Protein AF-A0A4S4JWQ5-F1 (afdb_monomer_lite)

Organism: NCBI:txid1218173

InterPro domains:
  IPR001017 Dehydrogenase, E1 component [PF00676] (34-112)
  IPR029061 Thiamin diphosphate-binding fold [SSF52518] (9-113)
  IPR050771 Alpha-ketoacid dehydrogenase complex E1 component [PTHR43380] (4-111)

Sequence (114 aa):
MRIQLKVIQFLDESGNLMRAAKVELTDEQLIRLYKKMLLARLYDERAIRLQRQGRIGTYPSFGGHEAAQVGSVFALKQGDWLFPYGRDLAACLAFGMDIKHALLYAMGHKEGVL

Secondary structure (DSSP, 8-state):
----PPPP--B-TTSPBPTT------HHHHHHHHHHHHHHHHHHHHHHHHHHTTSSS-----TT-HHHHHHHHHTPPTT------SSTHHHHHHHT--HHHHHHHHTT-GGG--

Structure (mmCIF, N/CA/C/O backbone):
data_AF-A0A4S4JWQ5-F1
#
_entry.id   AF-A0A4S4JWQ5-F1
#
loop_
_atom_site.group_PDB
_atom_site.id
_atom_site.type_symbol
_atom_site.label_atom_id
_atom_site.label_alt_id
_atom_site.label_comp_id
_atom_site.label_asym_id
_atom_site.label_entity_id
_atom_site.label_seq_id
_atom_site.pdbx_PDB_ins_code
_atom_site.Cartn_x
_atom_site.Cartn_y
_atom_site.Cartn_z
_atom_site.occupancy
_atom_site.B_iso_or_equiv
_atom_site.auth_seq_id
_atom_site.auth_comp_id
_atom_site.auth_asym_id
_atom_site.auth_atom_id
_atom_site.pdbx_PDB_model_num
ATOM 1 N N . MET A 1 1 ? 23.001 -23.059 12.537 1.00 57.94 1 MET A N 1
ATOM 2 C CA . MET A 1 1 ? 22.642 -23.178 11.106 1.00 57.94 1 MET A CA 1
ATOM 3 C C . MET A 1 1 ? 22.382 -21.774 10.569 1.00 57.94 1 MET A C 1
ATOM 5 O O . MET A 1 1 ? 21.493 -21.115 11.089 1.00 57.94 1 MET A O 1
ATOM 9 N N . ARG A 1 2 ? 23.204 -21.258 9.643 1.00 67.31 2 ARG A N 1
ATOM 10 C CA . ARG A 1 2 ? 23.079 -19.886 9.108 1.00 67.31 2 ARG A CA 1
ATOM 11 C C . ARG A 1 2 ? 22.335 -19.973 7.773 1.00 67.31 2 ARG A C 1
ATOM 13 O O . ARG A 1 2 ? 22.893 -20.486 6.811 1.00 67.31 2 ARG A O 1
ATOM 20 N N . ILE A 1 3 ? 21.074 -19.548 7.730 1.00 77.06 3 ILE A N 1
ATOM 21 C CA . ILE A 1 3 ? 20.318 -19.467 6.473 1.00 77.06 3 ILE A CA 1
ATOM 22 C C . ILE A 1 3 ? 20.761 -18.184 5.773 1.00 77.06 3 ILE A C 1
ATOM 24 O O . ILE A 1 3 ? 20.583 -17.092 6.309 1.00 77.06 3 ILE A O 1
ATOM 28 N N . GLN A 1 4 ? 21.383 -18.317 4.605 1.00 80.56 4 GLN A N 1
ATOM 29 C CA . GLN A 1 4 ? 21.775 -17.183 3.776 1.00 80.56 4 GLN A CA 1
ATOM 30 C C . GLN A 1 4 ? 20.653 -16.937 2.763 1.00 80.56 4 GLN A C 1
ATOM 32 O O . GLN A 1 4 ? 20.469 -17.712 1.828 1.00 80.56 4 GLN A O 1
ATOM 37 N N . LEU A 1 5 ? 19.851 -15.898 2.995 1.00 85.75 5 LEU A N 1
ATOM 38 C CA . LEU A 1 5 ? 18.771 -15.520 2.087 1.00 85.75 5 LEU A CA 1
ATOM 39 C C . LEU A 1 5 ? 19.343 -14.700 0.929 1.00 85.75 5 LEU A C 1
ATOM 41 O O . LEU A 1 5 ? 20.086 -13.742 1.141 1.00 85.75 5 LEU A O 1
ATOM 45 N N . LYS A 1 6 ? 18.981 -15.072 -0.299 1.00 89.00 6 LYS A N 1
ATOM 46 C CA . LYS A 1 6 ? 19.298 -14.292 -1.496 1.00 89.00 6 LYS A CA 1
ATOM 47 C C . LYS A 1 6 ? 18.211 -13.239 -1.700 1.00 89.00 6 LYS A C 1
ATOM 49 O O . LYS A 1 6 ? 17.052 -13.591 -1.902 1.00 89.00 6 LYS A O 1
ATOM 54 N N . VAL A 1 7 ? 18.586 -11.962 -1.670 1.00 88.56 7 VAL A N 1
ATOM 55 C CA . VAL A 1 7 ? 17.679 -10.858 -2.012 1.00 88.56 7 VAL A CA 1
ATOM 56 C C . VAL A 1 7 ? 17.470 -10.834 -3.525 1.00 88.56 7 VAL A C 1
ATOM 58 O O . VAL A 1 7 ? 18.429 -10.937 -4.292 1.00 88.56 7 VAL A O 1
ATOM 61 N N . ILE A 1 8 ? 16.213 -10.716 -3.952 1.00 90.75 8 ILE A N 1
ATOM 62 C CA . ILE A 1 8 ? 15.856 -10.495 -5.353 1.00 90.75 8 ILE A CA 1
ATOM 63 C C . ILE A 1 8 ? 15.623 -8.995 -5.533 1.00 90.75 8 ILE A C 1
ATOM 65 O O . ILE A 1 8 ? 14.754 -8.422 -4.882 1.00 90.75 8 ILE A O 1
ATOM 69 N N . GLN A 1 9 ? 16.401 -8.371 -6.415 1.00 90.88 9 GLN A N 1
ATOM 70 C CA . GLN A 1 9 ? 16.369 -6.936 -6.678 1.00 90.88 9 GLN A CA 1
ATOM 71 C C . GLN A 1 9 ? 16.354 -6.694 -8.190 1.00 90.88 9 GLN A C 1
ATOM 73 O O . GLN A 1 9 ? 17.097 -7.336 -8.931 1.00 90.88 9 GLN A O 1
ATOM 78 N N . PHE A 1 10 ? 15.477 -5.794 -8.638 1.00 93.62 10 PHE A N 1
ATOM 79 C CA . PHE A 1 10 ? 15.287 -5.465 -10.057 1.00 93.62 10 PHE A CA 1
ATOM 80 C C . PHE A 1 10 ? 15.785 -4.059 -10.414 1.00 93.62 10 PHE A C 1
ATOM 82 O O . PHE A 1 10 ? 16.170 -3.835 -11.559 1.00 93.62 10 PHE A O 1
ATOM 89 N N . LEU A 1 11 ? 15.793 -3.132 -9.451 1.00 93.75 11 LEU A N 1
ATOM 90 C CA . LEU A 1 11 ? 16.215 -1.740 -9.621 1.00 93.75 11 LEU A CA 1
ATOM 91 C C . LEU A 1 11 ? 17.447 -1.448 -8.762 1.00 93.75 11 LEU A C 1
ATOM 93 O O . LEU A 1 11 ? 17.537 -1.957 -7.646 1.00 93.75 11 LEU A O 1
ATOM 97 N N . ASP A 1 12 ? 18.374 -0.636 -9.263 1.00 93.94 12 ASP A N 1
ATOM 98 C CA . ASP A 1 12 ? 19.476 -0.078 -8.471 1.00 93.94 12 ASP A CA 1
ATOM 99 C C . ASP A 1 12 ? 19.038 1.149 -7.641 1.00 93.94 12 ASP A C 1
ATOM 101 O O . ASP A 1 12 ? 17.888 1.587 -7.698 1.00 93.94 12 ASP A O 1
ATOM 105 N N . GLU A 1 13 ? 19.955 1.714 -6.850 1.00 92.56 13 GLU A N 1
ATOM 106 C CA . GLU A 1 13 ? 19.691 2.880 -5.985 1.00 92.56 13 GLU A CA 1
ATOM 107 C C . GLU A 1 13 ? 19.363 4.165 -6.763 1.00 92.56 13 GLU A C 1
ATOM 109 O O . GLU A 1 13 ? 18.795 5.101 -6.205 1.00 92.56 13 GLU A O 1
ATOM 114 N N . SER A 1 14 ? 19.703 4.213 -8.053 1.00 95.25 14 SER A N 1
ATOM 115 C CA . SER A 1 14 ? 19.374 5.322 -8.954 1.00 95.25 14 SER A CA 1
ATOM 116 C C . SER A 1 14 ? 18.048 5.104 -9.692 1.00 95.25 14 SER A C 1
ATOM 118 O O . SER A 1 14 ? 17.620 5.973 -10.449 1.00 95.25 14 SER A O 1
ATOM 120 N N . GLY A 1 15 ? 17.383 3.963 -9.473 1.00 91.06 15 GLY A N 1
ATOM 121 C CA . GLY A 1 15 ? 16.127 3.605 -10.124 1.00 91.06 15 GLY A CA 1
ATOM 122 C C . GLY A 1 15 ? 16.288 3.002 -11.520 1.00 91.06 15 GLY A C 1
ATOM 123 O O . GLY A 1 15 ? 15.292 2.873 -12.232 1.00 91.06 15 GLY A O 1
ATOM 124 N N . ASN A 1 16 ? 17.499 2.612 -11.927 1.00 94.00 16 ASN A N 1
ATOM 125 C CA . ASN A 1 16 ? 17.710 1.938 -13.207 1.00 94.00 16 ASN A CA 1
ATOM 126 C C . ASN A 1 16 ? 17.477 0.431 -13.074 1.00 94.00 16 ASN A C 1
ATOM 128 O O . ASN A 1 16 ? 17.801 -0.178 -12.053 1.00 94.00 16 ASN A O 1
ATOM 132 N N . LEU A 1 17 ? 16.968 -0.196 -14.136 1.00 93.56 17 LEU A N 1
ATOM 133 C CA . LEU A 1 17 ? 16.864 -1.652 -14.203 1.00 93.56 17 LEU A CA 1
ATOM 134 C C . LEU A 1 17 ? 18.252 -2.294 -14.190 1.00 93.56 17 LEU A C 1
ATOM 136 O O . LEU A 1 17 ? 19.128 -1.959 -14.989 1.00 93.56 17 LEU A O 1
ATOM 140 N N . MET A 1 18 ? 18.434 -3.272 -13.307 1.00 92.88 18 MET A N 1
ATOM 141 C CA . MET A 1 18 ? 19.652 -4.072 -13.280 1.00 92.88 18 MET A CA 1
ATOM 142 C C . MET A 1 18 ? 19.768 -4.886 -14.574 1.00 92.88 18 MET A C 1
ATOM 144 O O . MET A 1 18 ? 18.785 -5.428 -15.069 1.00 92.88 18 MET A O 1
ATOM 148 N N . ARG A 1 19 ? 20.985 -5.045 -15.106 1.00 81.94 19 ARG A N 1
ATOM 149 C CA . ARG A 1 19 ? 21.233 -5.661 -16.429 1.00 81.94 19 ARG A CA 1
ATOM 150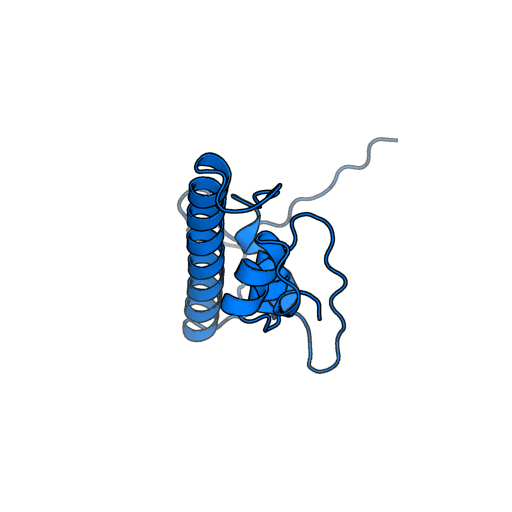 C C . ARG A 1 19 ? 20.631 -7.064 -16.622 1.00 81.94 19 ARG A C 1
ATOM 152 O O . ARG A 1 19 ? 20.340 -7.445 -17.749 1.00 81.94 19 ARG A O 1
ATOM 159 N N . ALA A 1 20 ? 20.480 -7.836 -15.547 1.00 81.69 20 ALA A N 1
ATOM 160 C CA . ALA A 1 20 ? 19.906 -9.185 -15.573 1.00 81.69 20 ALA A CA 1
ATOM 161 C C . ALA A 1 20 ? 18.401 -9.228 -15.239 1.00 81.69 20 ALA A C 1
ATOM 163 O O . ALA A 1 20 ? 17.798 -10.300 -15.267 1.00 81.69 20 ALA A O 1
ATOM 164 N N . ALA A 1 21 ? 17.798 -8.092 -14.884 1.00 83.62 21 ALA A N 1
ATOM 165 C CA . ALA A 1 21 ? 16.400 -8.003 -14.499 1.00 83.62 21 ALA A CA 1
ATOM 166 C C . ALA A 1 21 ? 15.510 -7.912 -15.745 1.00 83.62 21 ALA A C 1
ATOM 168 O O . ALA A 1 21 ? 15.709 -7.061 -16.609 1.00 83.62 21 ALA A O 1
ATOM 169 N N . LYS A 1 22 ? 14.496 -8.776 -15.815 1.00 84.50 22 LYS A N 1
ATOM 170 C CA . LYS A 1 22 ? 13.438 -8.711 -16.826 1.00 84.50 22 LYS A CA 1
ATOM 171 C C . LYS A 1 22 ? 12.126 -8.379 -16.128 1.00 84.50 22 LYS A C 1
ATOM 173 O O . LYS A 1 22 ? 11.726 -9.098 -15.217 1.00 84.50 22 LYS A O 1
ATOM 178 N N . VAL A 1 23 ? 11.470 -7.302 -16.548 1.00 85.75 23 VAL A N 1
ATOM 179 C CA . VAL A 1 23 ? 10.167 -6.885 -16.016 1.00 85.75 23 VAL A CA 1
ATOM 180 C C . VAL A 1 23 ? 9.107 -7.147 -17.076 1.00 85.75 23 VAL A C 1
ATOM 182 O O . VAL A 1 23 ? 9.200 -6.644 -18.189 1.00 85.75 23 VAL A O 1
ATOM 185 N N . GLU A 1 24 ? 8.107 -7.952 -16.730 1.00 89.56 24 GLU A N 1
ATOM 186 C CA . GLU A 1 24 ? 6.973 -8.285 -17.602 1.00 89.56 24 GLU A CA 1
ATOM 187 C C . GLU A 1 24 ? 5.746 -7.442 -17.226 1.00 89.56 24 GLU A C 1
ATOM 189 O O . GLU A 1 24 ? 4.660 -7.962 -16.983 1.00 89.56 24 GLU A O 1
ATOM 194 N N . LEU A 1 25 ? 5.942 -6.125 -17.117 1.00 93.38 25 LEU A N 1
ATOM 195 C CA . LEU A 1 25 ? 4.888 -5.152 -16.834 1.00 93.38 25 LEU A CA 1
ATOM 196 C C . LEU A 1 25 ? 4.899 -4.067 -17.905 1.00 93.38 25 LEU A C 1
ATOM 198 O O . LEU A 1 25 ? 5.967 -3.621 -18.318 1.00 93.38 25 LEU A O 1
ATOM 202 N N . THR A 1 26 ? 3.716 -3.634 -18.331 1.00 96.12 26 THR A N 1
ATOM 203 C CA . THR A 1 26 ? 3.581 -2.495 -19.245 1.00 96.12 26 THR A CA 1
ATOM 204 C C . THR A 1 26 ? 3.739 -1.173 -18.497 1.00 96.12 26 THR A C 1
ATOM 206 O O . THR A 1 26 ? 3.494 -1.092 -17.288 1.00 96.12 26 THR A O 1
ATOM 209 N N . ASP A 1 27 ? 4.072 -0.106 -19.220 1.00 95.69 27 ASP A N 1
ATOM 210 C CA . ASP A 1 27 ? 4.147 1.241 -18.650 1.00 95.69 27 ASP A CA 1
ATOM 211 C C . ASP A 1 27 ? 2.815 1.662 -18.013 1.00 95.69 27 ASP A C 1
ATOM 213 O O . ASP A 1 27 ? 2.807 2.264 -16.936 1.00 95.69 27 ASP A O 1
ATOM 217 N N . GLU A 1 28 ? 1.665 1.286 -18.593 1.00 97.69 28 GLU A N 1
ATOM 218 C CA . GLU A 1 28 ? 0.371 1.593 -17.973 1.00 97.69 28 GLU A CA 1
ATOM 219 C C . GLU A 1 28 ? 0.184 0.864 -16.638 1.00 97.69 28 GLU A C 1
ATOM 221 O O . GLU A 1 28 ? -0.364 1.436 -15.688 1.00 97.69 28 GLU A O 1
ATOM 226 N N . GLN A 1 29 ? 0.641 -0.388 -16.535 1.00 96.94 29 GLN A N 1
ATOM 227 C CA . GLN A 1 29 ? 0.600 -1.139 -15.281 1.00 96.94 29 GLN A CA 1
ATOM 228 C C . GLN A 1 29 ? 1.513 -0.505 -14.230 1.00 96.94 29 GLN A C 1
ATOM 230 O O . GLN A 1 29 ? 1.082 -0.340 -13.086 1.00 96.94 29 GLN A O 1
ATOM 235 N N . LEU A 1 30 ? 2.724 -0.094 -14.614 1.00 95.94 30 LEU A N 1
ATOM 236 C CA . LEU A 1 30 ? 3.670 0.595 -13.732 1.00 95.94 30 LEU A CA 1
ATOM 237 C C . LEU A 1 30 ? 3.106 1.931 -13.232 1.00 95.94 30 LEU A C 1
ATOM 239 O O . LEU A 1 30 ? 3.099 2.187 -12.027 1.00 95.94 30 LEU A O 1
ATOM 243 N N . ILE A 1 31 ? 2.535 2.748 -14.121 1.00 98.00 31 ILE A N 1
ATOM 244 C CA . ILE A 1 31 ? 1.874 4.011 -13.756 1.00 98.00 31 ILE A CA 1
ATOM 245 C C . ILE A 1 31 ? 0.695 3.751 -12.815 1.00 98.00 31 ILE A C 1
ATOM 247 O O . ILE A 1 31 ? 0.499 4.479 -11.838 1.00 98.00 31 ILE A O 1
ATOM 251 N N . ARG A 1 32 ? -0.106 2.713 -13.078 1.00 97.56 32 ARG A N 1
ATOM 252 C CA . ARG A 1 32 ? -1.236 2.336 -12.219 1.00 97.56 32 ARG A CA 1
ATOM 253 C C . ARG A 1 32 ? -0.772 1.930 -10.820 1.00 97.56 32 ARG A C 1
ATOM 255 O O . ARG A 1 32 ? -1.372 2.372 -9.841 1.00 97.56 32 ARG A O 1
ATOM 262 N N . LEU A 1 33 ? 0.282 1.124 -10.720 1.00 97.50 33 LEU A N 1
ATOM 263 C CA . LEU A 1 33 ? 0.901 0.737 -9.450 1.00 97.50 33 LEU A CA 1
ATOM 264 C C . LEU A 1 33 ? 1.426 1.962 -8.697 1.00 97.50 33 LEU A C 1
ATOM 266 O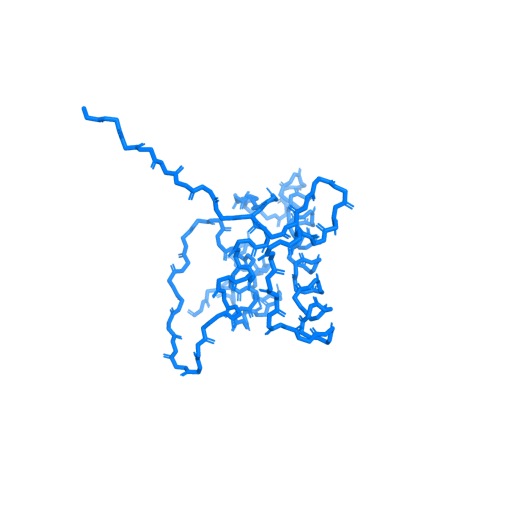 O . LEU A 1 33 ? 1.109 2.141 -7.522 1.00 97.50 33 LEU A O 1
ATOM 270 N N . TYR A 1 34 ? 2.142 2.848 -9.390 1.00 97.81 34 TYR A N 1
ATOM 271 C CA . TYR A 1 34 ? 2.649 4.089 -8.813 1.00 97.81 34 TYR A CA 1
ATOM 272 C C . TYR A 1 34 ? 1.529 4.976 -8.262 1.00 97.81 34 TYR A C 1
ATOM 274 O O . TYR A 1 34 ? 1.603 5.429 -7.122 1.00 97.81 34 TYR A O 1
ATOM 282 N N . LYS A 1 35 ? 0.437 5.158 -9.016 1.00 98.00 35 LYS A N 1
ATOM 283 C CA . LYS A 1 35 ? -0.738 5.915 -8.554 1.00 98.00 35 LYS A CA 1
ATOM 284 C C . LYS A 1 35 ? -1.365 5.311 -7.296 1.00 98.00 35 LYS A C 1
ATOM 286 O O . LYS A 1 35 ? -1.747 6.062 -6.402 1.00 98.00 35 LYS A O 1
ATOM 291 N N . LYS A 1 36 ? -1.449 3.978 -7.198 1.00 97.69 36 LYS A N 1
ATOM 292 C CA . LYS A 1 36 ? -1.947 3.299 -5.989 1.00 97.69 36 LYS A CA 1
ATOM 293 C C . LYS A 1 36 ? -1.022 3.515 -4.788 1.00 97.69 36 LYS A C 1
ATOM 295 O O . LYS A 1 36 ? -1.515 3.836 -3.709 1.00 97.69 36 LYS A O 1
ATOM 300 N N . MET A 1 37 ? 0.296 3.407 -4.974 1.00 98.31 37 MET A N 1
ATOM 301 C CA . MET A 1 37 ? 1.274 3.694 -3.914 1.00 98.31 37 MET A CA 1
ATOM 302 C C . MET A 1 37 ? 1.190 5.150 -3.448 1.00 98.31 37 MET A C 1
ATOM 304 O O . MET A 1 37 ? 1.138 5.412 -2.250 1.00 98.31 37 MET A O 1
ATOM 308 N N . LEU A 1 38 ? 1.110 6.096 -4.388 1.00 98.12 38 LEU A N 1
ATOM 309 C CA . LEU A 1 38 ? 0.985 7.519 -4.085 1.00 98.12 38 LEU A CA 1
ATOM 310 C C . LEU A 1 38 ? -0.298 7.817 -3.303 1.00 98.12 38 LEU A C 1
ATOM 312 O O . LEU A 1 38 ? -0.261 8.538 -2.311 1.00 98.12 38 LEU A O 1
ATOM 316 N N . LEU A 1 39 ? -1.426 7.234 -3.711 1.00 96.56 39 LEU A N 1
ATOM 317 C CA . LEU A 1 39 ? -2.696 7.384 -3.006 1.00 96.56 39 LEU A CA 1
ATOM 318 C C . LEU A 1 39 ? -2.609 6.882 -1.561 1.00 96.56 39 LEU A C 1
ATOM 320 O O . LEU A 1 39 ? -3.027 7.585 -0.641 1.00 96.56 39 LEU A O 1
ATOM 324 N N . ALA A 1 40 ? -2.031 5.694 -1.361 1.00 96.94 40 ALA A N 1
ATOM 325 C CA . ALA A 1 40 ? -1.822 5.135 -0.032 1.00 96.94 40 ALA A CA 1
ATOM 326 C C . ALA A 1 40 ? -0.906 6.030 0.817 1.00 96.94 40 ALA A C 1
ATOM 328 O O . ALA A 1 40 ? -1.228 6.325 1.966 1.00 96.94 40 ALA A O 1
ATOM 329 N N . ARG A 1 41 ? 0.186 6.547 0.242 1.00 97.69 41 ARG A N 1
ATOM 330 C CA . ARG A 1 41 ? 1.091 7.474 0.933 1.00 97.69 41 ARG A CA 1
ATOM 331 C C . ARG A 1 41 ? 0.387 8.758 1.371 1.00 97.69 41 ARG A C 1
ATOM 333 O O . ARG A 1 41 ? 0.526 9.182 2.517 1.00 97.69 41 ARG A O 1
ATOM 340 N N . LEU A 1 42 ? -0.399 9.361 0.479 1.00 97.25 42 LEU A N 1
ATOM 341 C CA . LEU A 1 42 ? -1.160 10.577 0.773 1.00 97.25 42 LEU A CA 1
ATOM 342 C C . LEU A 1 42 ? -2.210 10.343 1.865 1.00 97.25 42 LEU A C 1
ATOM 344 O O . LEU A 1 42 ? -2.407 11.206 2.727 1.00 97.25 42 LEU A O 1
ATOM 348 N N . TYR A 1 43 ? -2.858 9.175 1.852 1.00 96.19 43 TYR A N 1
ATOM 349 C CA . TYR A 1 43 ? -3.746 8.752 2.928 1.00 96.19 43 TYR A CA 1
ATOM 350 C C . TYR A 1 43 ? -2.993 8.681 4.261 1.00 96.19 43 TYR A C 1
ATOM 352 O O . TYR A 1 43 ? -3.428 9.296 5.234 1.00 96.19 43 TYR A O 1
ATOM 360 N N . ASP A 1 44 ? -1.852 7.986 4.300 1.00 96.62 44 ASP A N 1
ATOM 361 C CA . ASP A 1 44 ? -1.061 7.770 5.517 1.00 96.62 44 ASP A CA 1
ATOM 362 C C . ASP A 1 44 ? -0.642 9.096 6.161 1.00 96.62 44 ASP A C 1
ATOM 364 O O . ASP A 1 44 ? -0.898 9.355 7.339 1.00 96.62 44 ASP A O 1
ATOM 368 N N . GLU A 1 45 ? -0.099 10.008 5.355 1.00 97.19 45 GLU A N 1
ATOM 369 C CA . GLU A 1 45 ? 0.298 11.346 5.798 1.00 97.19 45 GLU A CA 1
ATOM 370 C C . GLU A 1 45 ? -0.891 12.181 6.288 1.00 97.19 45 GLU A C 1
ATOM 372 O O . GLU A 1 45 ? -0.761 13.024 7.188 1.00 97.19 45 GLU A O 1
ATOM 377 N N . ARG A 1 46 ? -2.074 11.998 5.691 1.00 96.44 46 ARG A N 1
ATOM 378 C CA . ARG A 1 46 ? -3.290 12.672 6.149 1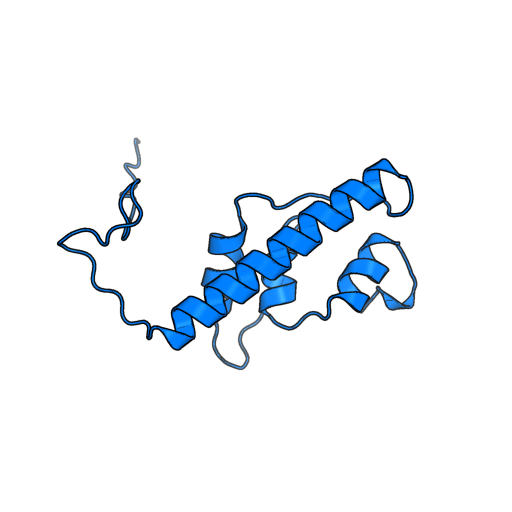.00 96.44 46 ARG A CA 1
ATOM 379 C C . ARG A 1 46 ? -3.784 12.086 7.467 1.00 96.44 46 ARG A C 1
ATOM 381 O O . ARG A 1 46 ? -4.105 12.865 8.364 1.00 96.44 46 ARG A O 1
ATOM 388 N N . ALA A 1 47 ? -3.803 10.766 7.601 1.00 95.75 47 ALA A N 1
ATOM 389 C CA . ALA A 1 47 ? -4.221 10.071 8.810 1.00 95.75 47 ALA A CA 1
ATOM 390 C C . ALA A 1 47 ? -3.312 10.421 9.997 1.00 95.75 47 ALA A C 1
ATOM 392 O O . ALA A 1 47 ? -3.819 10.812 11.045 1.00 95.75 47 ALA A O 1
ATOM 393 N N . ILE A 1 48 ? -1.986 10.444 9.816 1.00 96.62 48 ILE A N 1
ATOM 394 C CA . ILE A 1 48 ? -1.039 10.892 10.855 1.00 96.62 48 ILE A CA 1
ATOM 395 C C . ILE A 1 48 ? -1.356 12.321 11.315 1.00 96.62 48 ILE A C 1
ATOM 397 O O . ILE A 1 48 ? -1.383 12.603 12.513 1.00 96.62 48 ILE A O 1
ATOM 401 N N . ARG A 1 49 ? -1.619 13.244 10.379 1.00 97.56 49 ARG A N 1
ATOM 402 C CA . ARG A 1 49 ? -1.982 14.629 10.724 1.00 97.56 49 ARG A CA 1
ATOM 403 C C . ARG A 1 49 ? -3.291 14.701 11.507 1.00 97.56 49 ARG A C 1
ATOM 405 O O . ARG A 1 49 ? -3.364 15.454 12.472 1.00 97.56 49 ARG A O 1
ATOM 412 N N . LEU A 1 50 ? -4.303 13.928 11.118 1.00 97.06 50 LEU A N 1
ATOM 413 C CA . LEU A 1 50 ? -5.581 13.870 11.830 1.00 97.06 50 LEU A CA 1
ATOM 414 C C . LEU A 1 50 ? -5.433 13.248 13.224 1.00 97.06 50 LEU A C 1
ATOM 416 O O . LEU A 1 50 ? -6.035 13.746 14.172 1.00 97.06 50 LEU A O 1
ATOM 420 N N . GLN A 1 51 ? -4.603 12.213 13.362 1.00 96.69 51 GLN A N 1
ATOM 421 C CA . GLN A 1 51 ? -4.340 11.547 14.637 1.00 96.69 51 GLN A CA 1
ATOM 422 C C . GLN A 1 51 ? -3.664 12.507 15.618 1.00 96.69 51 GLN A C 1
ATOM 424 O O . GLN A 1 51 ? -4.108 12.642 16.755 1.00 96.69 51 GLN A O 1
ATOM 429 N N . ARG A 1 52 ? -2.663 13.267 15.158 1.00 96.69 52 ARG A N 1
ATOM 430 C CA . ARG A 1 52 ? -1.990 14.300 15.967 1.00 96.69 52 ARG A CA 1
ATOM 431 C C . ARG A 1 52 ? -2.911 15.449 16.381 1.00 96.69 52 ARG A C 1
ATOM 433 O O . ARG A 1 52 ? -2.632 16.126 17.361 1.00 96.69 52 ARG A O 1
ATOM 440 N N . GLN A 1 53 ? -3.994 15.671 15.639 1.00 97.56 53 GLN A N 1
ATOM 441 C CA . GLN A 1 53 ? -5.041 16.641 15.974 1.00 97.56 53 GLN A CA 1
ATOM 442 C C . GLN A 1 53 ? -6.137 16.052 16.880 1.00 97.56 53 GLN A C 1
ATOM 444 O O . GLN A 1 53 ? -7.101 16.750 17.178 1.00 97.56 53 GLN A O 1
ATOM 449 N N . GLY A 1 54 ? -6.045 14.774 17.268 1.00 95.62 54 GLY A N 1
ATOM 450 C CA . GLY A 1 54 ? -7.080 14.083 18.044 1.00 95.62 54 GLY A CA 1
ATOM 451 C C . GLY A 1 54 ? -8.381 13.834 17.273 1.00 95.62 54 GLY A C 1
ATOM 452 O O . GLY A 1 54 ? -9.416 13.589 17.883 1.00 95.62 54 GLY A O 1
ATOM 453 N N . ARG A 1 55 ? -8.361 13.925 15.935 1.00 95.25 55 ARG A N 1
ATOM 454 C CA . ARG A 1 55 ? -9.556 13.776 15.080 1.00 95.25 55 ARG A CA 1
ATOM 455 C C . ARG A 1 55 ? -9.848 12.335 14.670 1.00 95.25 55 ARG A C 1
ATOM 457 O O . ARG A 1 55 ? -10.950 12.053 14.214 1.00 95.25 55 ARG A O 1
ATOM 464 N N . ILE A 1 56 ? -8.856 11.460 14.778 1.00 94.88 56 ILE A N 1
ATOM 465 C CA . ILE A 1 56 ? -8.995 10.009 14.629 1.00 94.88 56 ILE A CA 1
ATOM 466 C C . ILE A 1 56 ? -8.299 9.331 15.812 1.00 94.88 56 ILE A C 1
ATOM 468 O O . ILE A 1 56 ? -7.469 9.961 16.474 1.00 94.88 56 ILE A O 1
ATOM 472 N N . GLY A 1 57 ? -8.644 8.068 16.069 1.00 89.31 57 GLY A N 1
ATOM 473 C CA . GLY A 1 57 ? -8.056 7.280 17.151 1.00 89.31 57 GLY A CA 1
ATOM 474 C C . GLY A 1 57 ? -6.616 6.838 16.866 1.00 89.31 57 GLY A C 1
ATOM 475 O O . GLY A 1 57 ? -5.861 7.482 16.136 1.00 89.31 57 GLY A O 1
ATOM 476 N N . THR A 1 58 ? -6.215 5.708 17.445 1.00 88.88 58 THR A N 1
ATOM 477 C CA . THR A 1 58 ? -4.890 5.121 17.202 1.00 88.88 58 THR A CA 1
ATOM 478 C C . THR A 1 58 ? -4.742 4.714 15.737 1.00 88.88 58 THR A C 1
ATOM 480 O O . THR A 1 58 ? -5.522 3.911 15.231 1.00 88.88 58 THR A O 1
ATOM 483 N N . TYR A 1 59 ? -3.712 5.235 15.069 1.00 93.06 59 TYR A N 1
ATOM 484 C CA . TYR A 1 59 ? -3.450 4.973 13.656 1.00 93.06 59 TYR A CA 1
ATOM 485 C C . TYR A 1 59 ? -2.033 4.407 13.441 1.00 93.06 59 TYR A C 1
ATOM 487 O O . TYR A 1 59 ? -1.051 5.116 13.690 1.00 93.06 59 TYR A O 1
ATOM 495 N N . PRO A 1 60 ? -1.892 3.146 12.988 1.00 92.31 60 PRO A N 1
ATOM 496 C CA . PRO A 1 60 ? -0.595 2.543 12.710 1.00 92.31 60 PRO A CA 1
ATOM 497 C C . PRO A 1 60 ? -0.142 2.879 11.280 1.00 92.31 60 PRO A C 1
ATOM 499 O O . PRO A 1 60 ? -0.577 2.258 10.315 1.00 92.31 60 PRO A O 1
ATOM 502 N N . SER A 1 61 ? 0.761 3.853 11.146 1.00 94.31 61 SER A N 1
ATOM 503 C CA . SER A 1 61 ? 1.308 4.253 9.841 1.00 94.31 61 SER A CA 1
ATOM 504 C C . SER A 1 61 ? 2.000 3.097 9.108 1.00 94.31 61 SER A C 1
ATOM 506 O O . SER A 1 61 ? 2.630 2.247 9.735 1.00 94.31 61 SER A O 1
ATOM 508 N N . PHE A 1 62 ? 1.928 3.073 7.781 1.00 95.00 62 PHE A N 1
ATOM 509 C CA . PHE A 1 62 ? 2.591 2.066 6.936 1.00 95.00 62 PHE A CA 1
ATOM 510 C C . PHE A 1 62 ? 3.668 2.655 6.016 1.00 95.00 62 PHE A C 1
ATOM 512 O O . PHE A 1 62 ? 4.086 2.004 5.058 1.00 95.00 62 PHE A O 1
ATOM 519 N N . GLY A 1 63 ? 4.119 3.880 6.299 1.00 96.12 63 GLY A N 1
ATOM 520 C CA . GLY A 1 63 ? 5.104 4.581 5.484 1.00 96.12 63 GLY A CA 1
ATOM 521 C C . GLY A 1 63 ? 6.351 3.743 5.192 1.00 96.12 63 GLY A C 1
ATOM 522 O O . GLY A 1 63 ? 6.990 3.239 6.114 1.00 96.12 63 GLY A O 1
ATOM 523 N N . GLY A 1 64 ? 6.694 3.619 3.909 1.00 95.56 64 GLY A N 1
ATOM 524 C CA . GLY A 1 64 ? 7.805 2.802 3.415 1.00 95.56 64 GLY A CA 1
ATOM 525 C C . GLY A 1 64 ? 7.416 1.375 3.008 1.00 95.56 64 GLY A C 1
ATOM 526 O O . GLY A 1 64 ? 8.245 0.668 2.439 1.00 95.56 64 GLY A O 1
ATOM 527 N N . HIS A 1 65 ? 6.186 0.926 3.278 1.00 96.56 65 HIS A N 1
ATOM 528 C CA . HIS A 1 65 ? 5.699 -0.415 2.917 1.00 96.56 65 HIS A CA 1
ATOM 529 C C . HIS A 1 65 ? 4.707 -0.408 1.738 1.00 96.56 65 HIS A C 1
ATOM 531 O O . HIS A 1 65 ? 4.138 -1.449 1.400 1.00 96.56 65 HIS A O 1
ATOM 537 N N . GLU A 1 66 ? 4.498 0.737 1.084 1.00 97.62 66 GLU A N 1
ATOM 538 C CA . GLU A 1 66 ? 3.490 0.920 0.035 1.00 97.62 66 GLU A CA 1
ATOM 539 C C . GLU A 1 66 ? 3.720 -0.037 -1.142 1.00 97.62 66 GLU A C 1
ATOM 541 O O . GLU A 1 66 ? 2.784 -0.688 -1.601 1.00 97.62 66 GLU A O 1
ATOM 546 N N . ALA A 1 67 ? 4.968 -0.173 -1.598 1.00 96.75 67 ALA A N 1
ATOM 547 C CA . ALA A 1 67 ? 5.313 -1.036 -2.727 1.00 96.75 67 ALA A CA 1
ATOM 548 C C . ALA A 1 67 ? 5.082 -2.522 -2.429 1.00 96.75 67 ALA A C 1
ATOM 550 O O . ALA A 1 67 ? 4.543 -3.239 -3.272 1.00 96.75 67 ALA A O 1
ATOM 551 N N . ALA A 1 68 ? 5.439 -2.974 -1.223 1.00 96.31 68 ALA A N 1
ATOM 552 C CA . ALA A 1 68 ? 5.245 -4.361 -0.810 1.00 96.31 68 ALA A CA 1
ATOM 553 C C . ALA A 1 68 ? 3.754 -4.726 -0.764 1.00 96.31 68 ALA A C 1
ATOM 555 O O . ALA A 1 68 ? 3.362 -5.791 -1.233 1.00 96.31 68 ALA A O 1
ATOM 556 N N . GLN A 1 69 ? 2.923 -3.817 -0.254 1.00 97.44 69 GLN A N 1
ATOM 557 C CA . GLN A 1 69 ? 1.482 -4.021 -0.124 1.00 97.44 69 GLN A CA 1
ATOM 558 C C . GLN A 1 69 ? 0.733 -3.898 -1.457 1.00 97.44 69 GLN A C 1
ATOM 560 O O . GLN A 1 69 ? -0.091 -4.741 -1.797 1.00 97.44 69 GLN A O 1
ATOM 565 N N . VAL A 1 70 ? 1.014 -2.856 -2.241 1.00 98.00 70 VAL A N 1
ATOM 566 C CA . VAL A 1 70 ? 0.357 -2.653 -3.541 1.00 98.00 70 VAL A CA 1
ATOM 567 C C . VAL A 1 70 ? 0.800 -3.724 -4.541 1.00 98.00 70 VAL A C 1
ATOM 569 O O . VAL A 1 70 ? -0.024 -4.234 -5.300 1.00 98.00 70 VAL A O 1
ATOM 572 N N . GLY A 1 71 ? 2.089 -4.078 -4.539 1.00 96.44 71 GLY A N 1
ATOM 573 C CA . GLY A 1 71 ? 2.652 -5.098 -5.419 1.00 96.44 71 GLY A CA 1
ATOM 574 C C . GLY A 1 71 ? 2.111 -6.497 -5.129 1.00 96.44 71 GLY A C 1
ATOM 575 O O . GLY A 1 71 ? 1.762 -7.210 -6.068 1.00 96.44 71 GLY A O 1
ATOM 576 N N . SER A 1 72 ? 1.969 -6.873 -3.852 1.00 96.06 72 SER A N 1
ATOM 577 C CA . SER A 1 72 ? 1.387 -8.171 -3.483 1.00 96.06 72 SER A CA 1
ATOM 578 C C . SER A 1 72 ? -0.071 -8.281 -3.925 1.00 96.06 72 SER A C 1
ATOM 580 O O . SER A 1 72 ? -0.452 -9.283 -4.524 1.00 96.06 72 SER A O 1
ATOM 582 N N . VAL A 1 73 ? -0.863 -7.222 -3.733 1.00 97.44 73 VAL A N 1
ATOM 583 C CA . VAL A 1 73 ? -2.262 -7.173 -4.179 1.00 97.44 73 VAL A CA 1
ATOM 584 C C . VAL A 1 73 ? -2.388 -7.221 -5.699 1.00 97.44 73 VAL A C 1
ATOM 586 O O . VAL A 1 73 ? -3.293 -7.863 -6.219 1.00 97.44 73 VAL A O 1
ATOM 589 N N . PHE A 1 74 ? -1.490 -6.568 -6.435 1.00 97.00 74 PHE A N 1
ATOM 590 C CA . PHE A 1 74 ? -1.506 -6.609 -7.899 1.00 97.00 74 PHE A CA 1
ATOM 591 C C . PHE A 1 74 ? -1.280 -8.016 -8.465 1.00 97.00 74 PHE A C 1
ATOM 593 O O . PHE A 1 74 ? -1.772 -8.315 -9.550 1.00 97.00 74 PHE A O 1
ATOM 600 N N . ALA A 1 75 ? -0.548 -8.868 -7.745 1.00 95.69 75 ALA A N 1
ATOM 601 C CA . ALA A 1 75 ? -0.308 -10.249 -8.147 1.00 95.69 75 ALA A CA 1
ATOM 602 C C . ALA A 1 75 ? -1.511 -11.179 -7.897 1.00 95.69 75 ALA A C 1
ATOM 604 O O . ALA A 1 75 ? -1.521 -12.300 -8.410 1.00 95.69 75 ALA A O 1
ATOM 605 N N . LEU A 1 76 ? -2.511 -10.733 -7.127 1.00 97.19 76 LEU A N 1
ATOM 606 C CA . LEU A 1 76 ? -3.725 -11.499 -6.857 1.00 97.19 76 LEU A CA 1
ATOM 607 C C . LEU A 1 76 ? -4.606 -11.603 -8.106 1.00 97.19 76 LEU A C 1
ATOM 609 O O . LEU A 1 76 ? -4.702 -10.683 -8.922 1.00 97.19 76 LEU A O 1
ATOM 613 N N . LYS A 1 77 ? -5.289 -12.737 -8.231 1.00 96.62 77 LYS A N 1
ATOM 614 C CA . LYS A 1 77 ? -6.290 -13.000 -9.263 1.00 96.62 77 LYS A CA 1
ATOM 615 C C . LYS A 1 77 ? -7.691 -12.729 -8.728 1.00 96.62 77 LYS A C 1
ATOM 617 O O . LYS A 1 77 ? -7.934 -12.634 -7.527 1.00 96.62 77 LYS A O 1
ATOM 622 N N . GLN A 1 78 ? -8.646 -12.632 -9.648 1.00 94.00 78 GLN A N 1
ATOM 623 C CA . GLN A 1 78 ? -10.054 -12.538 -9.284 1.00 94.00 78 GLN A CA 1
ATOM 624 C C . GLN A 1 78 ? -10.462 -13.750 -8.431 1.00 94.00 78 GLN A C 1
ATOM 626 O O . GLN A 1 78 ? -10.278 -14.889 -8.854 1.00 94.00 78 GLN A O 1
ATOM 631 N N . GLY A 1 79 ? -11.045 -13.489 -7.261 1.00 95.12 79 GLY A N 1
ATOM 632 C CA . GLY A 1 79 ? -11.472 -14.523 -6.314 1.00 95.12 79 GLY A CA 1
ATOM 633 C C . GLY A 1 79 ? -10.438 -14.880 -5.244 1.00 95.12 79 GLY A C 1
ATOM 634 O O . GLY A 1 79 ? -10.794 -15.589 -4.304 1.00 95.12 79 GLY A O 1
ATOM 635 N N . ASP A 1 80 ? -9.206 -14.371 -5.338 1.00 97.62 80 ASP A N 1
ATOM 636 C CA . ASP A 1 80 ? -8.233 -14.491 -4.252 1.00 97.62 80 ASP A CA 1
ATOM 637 C C . ASP A 1 80 ? -8.647 -13.631 -3.050 1.00 97.62 80 ASP A C 1
ATOM 639 O O . ASP A 1 80 ? -9.310 -12.599 -3.183 1.00 97.62 80 ASP A O 1
ATOM 643 N N . TRP A 1 81 ? -8.244 -14.069 -1.860 1.00 96.00 81 TRP A N 1
ATOM 644 C CA . TRP A 1 81 ? -8.627 -13.458 -0.591 1.00 96.00 81 TRP A CA 1
ATOM 645 C C . TRP A 1 81 ? -7.471 -12.642 -0.016 1.00 96.00 81 TRP A C 1
ATOM 647 O O . TRP A 1 81 ? -6.316 -13.065 -0.066 1.00 96.00 81 TRP A O 1
ATOM 657 N N . LEU A 1 82 ? -7.793 -11.500 0.591 1.00 95.44 82 LEU A N 1
ATOM 658 C CA . LEU A 1 82 ? -6.850 -10.682 1.348 1.00 95.44 82 LEU A CA 1
ATOM 659 C C . LEU A 1 82 ? -7.201 -10.744 2.840 1.00 95.44 82 LEU A C 1
ATOM 661 O O . LEU A 1 82 ? -8.317 -10.407 3.229 1.00 95.44 82 LEU A O 1
ATOM 665 N N . PHE A 1 83 ? -6.230 -11.122 3.671 1.00 95.25 83 PHE A N 1
ATOM 666 C CA . PHE A 1 83 ? -6.341 -11.128 5.133 1.00 95.25 83 PHE A CA 1
ATOM 667 C C . PHE A 1 83 ? -5.355 -10.105 5.725 1.00 95.25 83 PHE A C 1
ATOM 669 O O . PHE A 1 83 ? -4.227 -10.472 6.056 1.00 95.25 83 PHE A O 1
ATOM 676 N N . PRO A 1 84 ? -5.729 -8.815 5.799 1.00 92.00 84 PRO A N 1
ATOM 677 C CA . PRO A 1 84 ? -4.830 -7.750 6.234 1.00 92.00 84 PRO A CA 1
ATOM 678 C C . PRO A 1 84 ? -4.585 -7.794 7.749 1.00 92.00 84 PRO A C 1
ATOM 680 O O . PRO A 1 84 ? -5.489 -8.124 8.520 1.00 92.00 84 PRO A O 1
ATOM 683 N N . TYR A 1 85 ? -3.393 -7.387 8.195 1.00 87.38 85 TYR A N 1
ATOM 684 C CA . TYR A 1 85 ? -3.060 -7.304 9.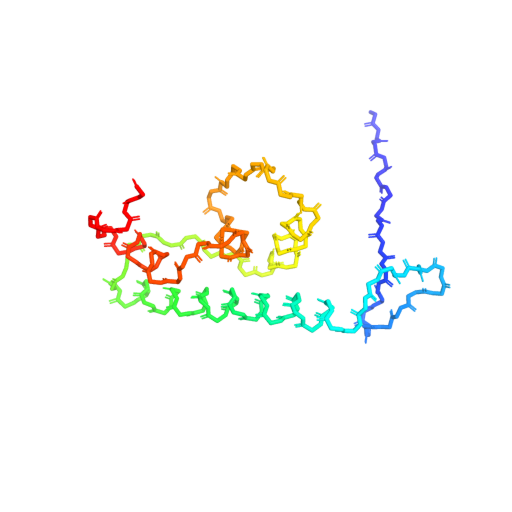618 1.00 87.38 85 TYR A CA 1
ATOM 685 C C . TYR A 1 85 ? -2.332 -6.009 9.991 1.00 87.38 85 TYR A C 1
ATOM 687 O O . TYR A 1 85 ? -1.234 -5.711 9.527 1.00 87.38 85 TYR A O 1
ATOM 695 N N . GLY A 1 86 ? -2.922 -5.243 10.913 1.00 85.31 86 GLY A N 1
ATOM 696 C CA . GLY A 1 86 ? -2.290 -4.083 11.545 1.00 85.31 86 GLY A CA 1
ATOM 697 C C . GLY A 1 86 ? -2.036 -2.906 10.596 1.00 85.31 86 GLY A C 1
ATOM 698 O O . GLY A 1 86 ? -2.779 -1.930 10.623 1.00 85.31 86 GLY A O 1
ATOM 699 N N . ARG A 1 87 ? -0.964 -2.980 9.793 1.00 89.94 87 ARG A N 1
ATOM 700 C CA . ARG A 1 87 ? -0.443 -1.905 8.920 1.00 89.94 87 ARG A CA 1
ATOM 701 C C . ARG A 1 87 ? -0.755 -2.108 7.433 1.00 89.94 87 ARG A C 1
ATOM 703 O O . ARG A 1 87 ? -0.237 -1.372 6.601 1.00 89.94 87 ARG A O 1
ATOM 710 N N . ASP A 1 88 ? -1.617 -3.053 7.085 1.00 94.62 88 ASP A N 1
ATOM 711 C CA . ASP A 1 88 ? -1.883 -3.429 5.688 1.00 94.62 88 ASP A CA 1
ATOM 712 C C . ASP A 1 88 ? -2.937 -2.560 4.980 1.00 94.62 88 ASP A C 1
ATOM 714 O O . ASP A 1 88 ? -3.616 -2.993 4.049 1.00 94.62 88 ASP A O 1
ATOM 718 N N . LEU A 1 89 ? -3.106 -1.308 5.409 1.00 94.69 89 LEU A N 1
ATOM 719 C CA . LEU A 1 89 ? -4.145 -0.446 4.850 1.00 94.69 89 LEU A CA 1
ATOM 720 C C . LEU A 1 89 ? -3.859 -0.050 3.391 1.00 94.69 89 LEU A C 1
ATOM 722 O O . LEU A 1 89 ? -4.804 0.102 2.619 1.00 94.69 89 LEU A O 1
ATOM 726 N N . ALA A 1 90 ? -2.591 0.047 2.967 1.00 96.88 90 ALA A N 1
ATOM 727 C CA . ALA A 1 90 ? -2.275 0.252 1.551 1.00 96.88 90 ALA A CA 1
ATOM 728 C C . ALA A 1 90 ? -2.699 -0.957 0.702 1.00 96.88 90 ALA A C 1
ATOM 730 O O . ALA A 1 90 ? -3.197 -0.769 -0.410 1.00 96.88 90 ALA A O 1
ATOM 731 N N . ALA A 1 91 ? -2.571 -2.179 1.234 1.00 97.19 91 ALA A N 1
ATOM 732 C CA . ALA A 1 91 ? -3.070 -3.390 0.586 1.00 97.19 91 ALA A CA 1
ATOM 733 C C . ALA A 1 91 ? -4.600 -3.352 0.487 1.00 97.19 91 ALA A C 1
ATOM 735 O O . ALA A 1 91 ? -5.140 -3.553 -0.597 1.00 97.19 91 ALA A O 1
ATOM 736 N N . CYS A 1 92 ? -5.304 -2.999 1.568 1.00 95.69 92 CYS A N 1
ATOM 737 C CA . CYS A 1 92 ? -6.763 -2.852 1.553 1.00 95.69 92 CYS A CA 1
ATOM 738 C C . CYS A 1 92 ? -7.239 -1.851 0.488 1.00 95.69 92 CYS A C 1
ATOM 740 O O . CYS A 1 92 ? -8.125 -2.167 -0.307 1.00 95.69 92 CYS A O 1
ATOM 742 N N . LEU A 1 93 ? -6.628 -0.661 0.433 1.00 95.44 93 LEU A N 1
ATOM 743 C CA . LEU A 1 93 ? -6.939 0.358 -0.578 1.00 95.44 93 LEU A CA 1
ATOM 744 C C . LEU A 1 93 ? -6.650 -0.159 -1.994 1.00 95.44 93 LEU A C 1
ATOM 746 O O . LEU A 1 93 ? -7.449 0.030 -2.912 1.00 95.44 93 LEU A O 1
ATOM 750 N N . ALA A 1 94 ? -5.526 -0.854 -2.188 1.00 96.31 94 ALA A N 1
ATOM 751 C CA . ALA A 1 94 ? -5.186 -1.449 -3.474 1.00 96.31 94 ALA A CA 1
ATOM 752 C C . ALA A 1 94 ? -6.166 -2.556 -3.891 1.00 96.31 94 ALA A C 1
ATOM 754 O O . ALA A 1 94 ? -6.417 -2.696 -5.092 1.00 96.31 94 ALA A O 1
ATOM 755 N N . PHE A 1 95 ? -6.711 -3.298 -2.926 1.00 96.12 95 PHE A N 1
ATOM 756 C CA . PHE A 1 95 ? -7.644 -4.411 -3.119 1.00 96.12 95 PHE A CA 1
ATOM 757 C C . PHE A 1 95 ? -9.073 -3.941 -3.419 1.00 96.12 95 PHE A C 1
ATOM 759 O O . PHE A 1 95 ? -9.870 -4.706 -3.949 1.00 96.12 95 PHE A O 1
ATOM 766 N N . GLY A 1 96 ? -9.378 -2.666 -3.157 1.00 93.62 96 GLY A N 1
ATOM 767 C CA . GLY A 1 96 ? -10.654 -2.042 -3.514 1.00 93.62 96 GLY A CA 1
ATOM 768 C C . GLY A 1 96 ? -11.401 -1.403 -2.349 1.00 93.62 96 GLY A C 1
ATOM 769 O O . GLY A 1 96 ? -12.517 -0.930 -2.550 1.00 93.62 96 GLY A O 1
ATOM 770 N N . MET A 1 97 ? -10.814 -1.356 -1.148 1.00 93.44 97 MET A N 1
ATOM 771 C CA . MET A 1 97 ? -11.386 -0.588 -0.044 1.00 93.44 97 MET A CA 1
ATOM 772 C C . MET A 1 97 ? -11.465 0.890 -0.430 1.00 93.44 97 MET A C 1
ATOM 774 O O . MET A 1 97 ? -10.478 1.506 -0.831 1.00 93.44 97 MET A O 1
ATOM 778 N N . ASP A 1 98 ? -12.650 1.463 -0.274 1.00 92.88 98 ASP A N 1
ATOM 779 C CA . ASP A 1 98 ? -12.877 2.880 -0.504 1.00 92.88 98 ASP A CA 1
ATOM 780 C C . ASP A 1 98 ? -12.247 3.739 0.614 1.00 92.88 98 ASP A C 1
ATOM 782 O O . ASP A 1 98 ? -12.265 3.393 1.798 1.00 92.88 98 ASP A O 1
ATOM 786 N N . ILE A 1 99 ? -11.701 4.898 0.241 1.00 93.56 99 ILE A N 1
ATOM 787 C CA . ILE A 1 99 ? -10.990 5.806 1.154 1.00 93.56 99 ILE A CA 1
ATOM 788 C C . ILE A 1 99 ? -11.917 6.340 2.240 1.00 93.56 99 ILE A C 1
ATOM 790 O O . ILE A 1 99 ? -11.489 6.508 3.384 1.00 93.56 99 ILE A O 1
ATOM 794 N N . LYS A 1 100 ? -13.184 6.617 1.902 1.00 93.31 100 LYS A N 1
ATOM 795 C CA . LYS A 1 100 ? -14.160 7.075 2.896 1.00 93.31 100 LYS A CA 1
ATOM 796 C C . LYS A 1 100 ? -14.326 6.010 3.979 1.00 93.31 100 LYS A C 1
ATOM 798 O O . LYS A 1 100 ? -14.259 6.353 5.155 1.00 93.31 100 LYS A O 1
ATOM 803 N N . HIS A 1 101 ? -14.468 4.742 3.598 1.00 93.06 101 HIS A N 1
ATOM 804 C CA . HIS A 1 101 ? -14.562 3.637 4.553 1.00 93.06 101 HIS A CA 1
ATOM 805 C C . HIS A 1 101 ? -13.303 3.522 5.421 1.00 93.06 101 HIS A C 1
ATOM 807 O O . HIS A 1 101 ? -13.421 3.447 6.641 1.00 93.06 101 HIS A O 1
ATOM 813 N N . ALA A 1 102 ? -12.107 3.619 4.830 1.00 92.50 102 ALA A N 1
ATOM 814 C CA . ALA A 1 102 ? -10.851 3.617 5.585 1.00 92.50 102 ALA A CA 1
ATOM 815 C C . ALA A 1 102 ? -10.783 4.751 6.634 1.00 92.50 102 ALA A C 1
ATOM 817 O O . ALA A 1 102 ? -10.404 4.520 7.785 1.00 92.50 102 ALA A O 1
ATOM 818 N N . LEU A 1 103 ? -11.203 5.969 6.267 1.00 92.25 103 LEU A N 1
ATOM 819 C CA . LEU A 1 103 ? -11.250 7.111 7.189 1.00 92.25 103 LEU A CA 1
ATOM 820 C C . LEU A 1 103 ? -12.292 6.924 8.294 1.00 92.25 103 LEU A C 1
ATOM 822 O O . LEU A 1 103 ? -12.003 7.210 9.455 1.00 92.25 103 LEU A O 1
ATOM 826 N N . LEU A 1 104 ? -13.490 6.451 7.946 1.00 92.88 104 LEU A N 1
ATOM 827 C CA . LEU A 1 104 ? -14.557 6.183 8.910 1.00 92.88 104 LEU A CA 1
ATOM 828 C C . LEU A 1 104 ? -14.140 5.105 9.911 1.00 92.88 104 LEU A C 1
ATOM 830 O O . LEU A 1 104 ? -14.379 5.268 11.108 1.00 92.88 104 LEU A O 1
ATOM 834 N N . TYR A 1 105 ? -13.455 4.060 9.440 1.00 90.94 105 TYR A N 1
ATOM 835 C CA . TYR A 1 105 ? -12.875 3.030 10.295 1.00 90.94 105 TYR A CA 1
ATOM 836 C C . TYR A 1 105 ? -11.872 3.636 11.286 1.00 90.94 105 TYR A C 1
ATOM 838 O O . TYR A 1 105 ? -11.986 3.429 12.492 1.00 90.94 105 TYR A O 1
ATOM 846 N N . ALA A 1 106 ? -10.946 4.476 10.811 1.00 90.62 106 ALA A N 1
ATOM 847 C CA . ALA A 1 106 ? -9.969 5.146 11.674 1.00 90.62 106 ALA A CA 1
ATOM 848 C C . ALA A 1 106 ? -10.602 6.129 12.686 1.00 90.62 106 ALA A C 1
ATOM 850 O O . ALA A 1 106 ? -10.037 6.383 13.753 1.00 90.62 106 ALA A O 1
ATOM 851 N N . MET A 1 107 ? -11.779 6.680 12.372 1.00 91.88 107 MET A N 1
ATOM 852 C CA . MET A 1 107 ? -12.577 7.516 13.279 1.00 91.88 107 MET A CA 1
ATOM 853 C C . MET A 1 107 ? -13.375 6.709 14.313 1.00 91.88 107 MET A C 1
ATOM 855 O O . MET A 1 107 ? -13.974 7.311 15.202 1.00 91.88 107 MET A O 1
ATOM 859 N N . GLY A 1 108 ? -13.425 5.377 14.203 1.00 90.56 108 GLY A N 1
ATOM 860 C CA . GLY A 1 108 ? -14.321 4.547 15.013 1.00 90.56 108 GLY A CA 1
ATOM 861 C C . GLY A 1 108 ? -15.801 4.787 14.695 1.00 90.56 108 GLY A C 1
ATOM 862 O O . GLY A 1 108 ? -16.664 4.588 15.548 1.00 90.56 108 GLY A O 1
ATOM 863 N N . HIS A 1 109 ? -16.110 5.262 13.487 1.00 92.69 109 HIS A N 1
ATOM 864 C CA . HIS A 1 109 ? -17.482 5.514 13.069 1.00 92.69 109 H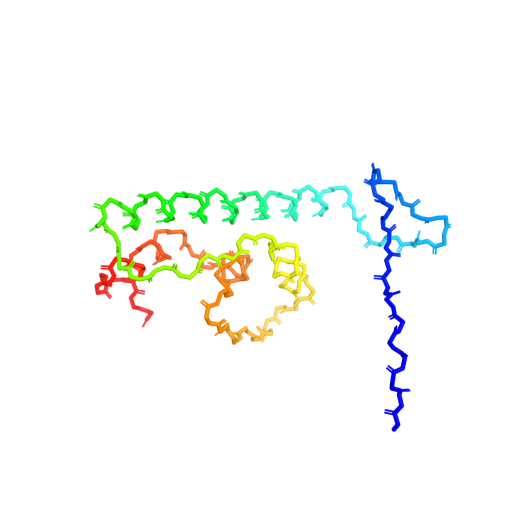IS A CA 1
ATOM 865 C C . HIS A 1 109 ? -18.187 4.195 12.733 1.00 92.69 109 HIS A C 1
ATOM 867 O O . HIS A 1 109 ? -17.600 3.324 12.095 1.00 92.69 109 HIS A O 1
ATOM 873 N N . LYS A 1 110 ? -19.472 4.066 13.086 1.00 91.38 110 LYS A N 1
ATOM 874 C CA . LYS A 1 110 ? -20.259 2.8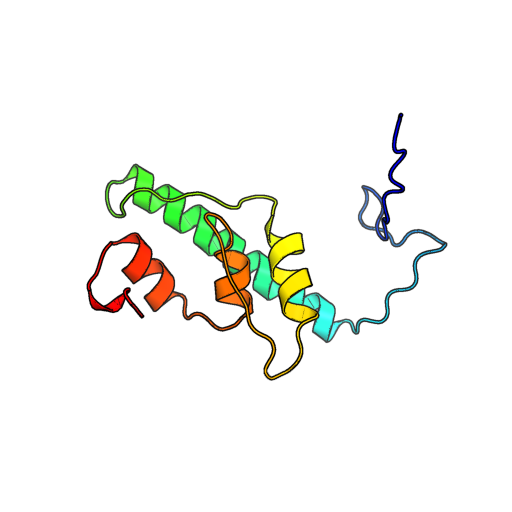37 12.860 1.00 91.38 110 LYS A CA 1
ATOM 875 C C . LYS A 1 110 ? -20.304 2.389 11.392 1.00 91.38 110 LYS A C 1
ATOM 877 O O . LYS A 1 110 ? -20.266 1.204 11.122 1.00 91.38 110 LYS A O 1
ATOM 882 N N . GLU A 1 111 ? -20.331 3.338 10.455 1.00 89.56 111 GLU A N 1
ATOM 883 C CA . GLU A 1 111 ? -20.296 3.060 9.003 1.00 89.56 111 GLU A CA 1
ATOM 884 C C . GLU A 1 111 ? -18.897 2.679 8.489 1.00 89.56 111 GLU A C 1
ATOM 886 O O . GLU A 1 111 ? -18.732 2.352 7.321 1.00 89.56 111 GLU A O 1
ATOM 891 N N . GLY A 1 112 ? -17.870 2.789 9.333 1.00 84.56 112 GLY A N 1
ATOM 892 C CA . GLY A 1 112 ? -16.524 2.309 9.032 1.00 84.56 112 GLY A CA 1
ATOM 893 C C . GLY A 1 112 ? -16.330 0.829 9.354 1.00 84.56 112 GLY A C 1
ATOM 894 O O . GLY A 1 112 ? -15.302 0.266 8.989 1.00 84.56 112 GLY A O 1
ATOM 895 N N . VAL A 1 113 ? -17.285 0.208 10.049 1.00 75.75 113 VAL A N 1
ATOM 896 C CA . VAL A 1 113 ? -17.301 -1.234 10.295 1.00 75.75 113 VAL A CA 1
ATOM 897 C C . VAL A 1 113 ? -17.959 -1.889 9.079 1.00 75.75 113 VAL A C 1
ATOM 899 O O . VAL A 1 113 ? -19.062 -1.490 8.709 1.00 75.75 113 VAL A O 1
ATOM 902 N N . LEU A 1 114 ? -17.241 -2.815 8.431 1.00 62.66 114 LEU A N 1
ATOM 903 C CA . LEU A 1 114 ? -17.746 -3.625 7.313 1.00 62.66 114 LEU A CA 1
ATOM 904 C C . LEU A 1 114 ? -18.983 -4.438 7.711 1.00 62.66 114 LEU A C 1
ATOM 906 O O . LEU A 1 114 ? -18.996 -4.952 8.854 1.00 62.66 114 LEU A O 1
#

Radius of gyration: 16.79 Å; chains: 1; bounding box: 43×40×37 Å

Foldseek 3Di:
DDDDDDDDDQADPVRDGDPPHDDPDDPVRVVVLVVLLVVLVVLLVVLVVCVVVVQFDDADHPPPCLNVLLVVLVPDDPPDDDDDDRHNVSNVVSNPDDSVLVVCVRRVHPSVPD

pLDDT: mean 92.72, std 6.73, range [57.94, 98.31]